Protein AF-T1AZ37-F1 (afdb_monomer)

Foldseek 3Di:
DDDDDDPDDDDDDPPPDDPLRVVVLVLCVLLVNAQEWEAECVRDIDGGPPDHRQKYKYANHPVLSVQCLLPVVPSVVVCVVVVNIDMDHDPVVVVVSNVVSCVRGVSCPDNVVVVVVVPDPPPPDPVVVVVVCVPDDPDDVVNLCVPCPDVSDPDDDDDPDPVSDDPPDD

Nearest PDB structures (foldseek):
  7qos-assembly1_A  TM=8.255E-01  e=5.953E-07  Aquifex aeolicus VF5
  7qos-assembly2_B  TM=8.456E-01  e=8.588E-06  Aquifex aeolicus VF5
  5z9o-assembly1_A  TM=8.140E-01  e=4.054E-05  Lactobacillus acidophilus NCFM
  5z9o-assembly2_B  TM=7.946E-01  e=9.667E-05  Lactobacillus acidophilus NCFM
  4nss-assembly2_B  TM=6.580E-01  e=5.781E-02  Mycolicibacterium smegmatis MC2 155

Organism: NCBI:txid410659

Mean predicted aligned error: 12.6 Å

Secondary structure (DSSP, 8-state):
------------------HHHHHHHHHHHHTT--SEEEE-TTS-EEPPTTS--SEEEEE--HHHHHHHHH-HHHHHHHHHHTTSEEEEE-HHHHHHHHHHHHHHS-TTTTHHHHHHHH-------HHHHHHHHT------HHHHHHHH-TT---S----SSGGGSPPS--

Radius of gyration: 21.99 Å; Cα contacts (8 Å, |Δi|>4): 135; chains: 1; bounding box: 64×59×52 Å

Solvent-accessible surface area (backbone atoms only — not comparable to full-atom values): 10657 Å² total; per-residue (Å²): 131,90,76,88,89,88,89,81,84,92,81,86,73,99,58,86,69,50,74,65,54,52,51,49,51,55,50,36,54,58,38,67,53,50,56,43,24,38,33,43,64,86,69,52,71,50,64,42,86,95,54,82,55,60,26,41,38,37,38,64,37,73,67,55,52,56,47,23,75,60,41,52,89,60,38,42,60,53,29,39,76,70,63,43,30,45,74,48,70,46,63,67,59,50,48,52,50,53,52,62,20,49,78,77,21,82,85,52,74,55,65,42,51,52,51,50,68,68,53,62,77,76,72,90,36,76,70,55,48,53,62,67,53,72,72,70,75,92,74,53,69,74,64,51,51,75,77,47,48,94,78,63,59,92,62,89,81,87,62,96,45,79,85,67,49,82,73,93,80,131

pLDDT: mean 75.95, std 18.69, range [30.56, 97.0]

Sequence (170 aa):
MSSSDAAQGERGADGARSFEGRLLERMLTRLGNPEVEFTLWSGERIAPAGVEPVCRVRIGSRATLLSILSDPAVRFPDAYCDGRVQIEGDLVRLLERVYLAGERAPVASSLGRLLGRLRRPHVNTLAGSRANIHHHYDISNAFYQLWLGQTMAYTCAYYPTAETLPRSGA

Structure (mmCIF, N/CA/C/O backbone):
data_AF-T1AZ37-F1
#
_entry.id   AF-T1AZ37-F1
#
loop_
_atom_site.group_PDB
_atom_site.id
_atom_site.type_symbol
_atom_site.label_atom_id
_atom_site.label_alt_id
_atom_site.label_comp_id
_atom_site.label_asym_id
_atom_site.label_entity_id
_atom_site.label_seq_id
_atom_site.pdbx_PDB_ins_code
_atom_site.Cartn_x
_atom_site.Cartn_y
_atom_site.Cartn_z
_atom_site.occupancy
_atom_site.B_iso_or_equiv
_atom_site.auth_seq_id
_atom_site.auth_comp_id
_atom_site.auth_asym_id
_atom_site.auth_atom_id
_atom_site.pdbx_PDB_model_num
ATOM 1 N N . MET A 1 1 ? -42.316 33.138 2.648 1.00 36.25 1 MET A N 1
ATOM 2 C CA . MET A 1 1 ? -43.052 31.999 3.237 1.00 36.25 1 MET A CA 1
ATOM 3 C C . MET A 1 1 ? -42.569 30.736 2.548 1.00 36.25 1 MET A C 1
ATOM 5 O O . MET A 1 1 ? -42.703 30.705 1.337 1.00 36.25 1 MET A O 1
ATOM 9 N N . SER A 1 2 ? -42.007 29.802 3.333 1.00 36.28 2 SER A N 1
ATOM 10 C CA . SER A 1 2 ? -41.738 28.365 3.068 1.00 36.28 2 SER A CA 1
ATOM 11 C C . SER A 1 2 ? -40.936 27.993 1.807 1.00 36.28 2 SER A C 1
ATOM 13 O O . SER A 1 2 ? -41.228 28.474 0.727 1.00 36.28 2 SER A O 1
ATOM 15 N N . SER A 1 3 ? -39.903 27.152 1.819 1.00 37.03 3 SER A N 1
ATOM 16 C CA . SER A 1 3 ? -39.472 26.060 2.712 1.00 37.03 3 SER A CA 1
ATOM 17 C C . SER A 1 3 ? -37.935 26.000 2.616 1.00 37.03 3 SER A C 1
ATOM 19 O O . SER A 1 3 ? -37.392 26.222 1.541 1.00 37.03 3 SER A O 1
ATOM 21 N N . SER A 1 4 ? -37.151 25.938 3.692 1.00 39.66 4 SER A N 1
ATOM 22 C CA . SER A 1 4 ? -36.921 24.785 4.575 1.00 39.66 4 SER A CA 1
ATOM 23 C C . SER A 1 4 ? -36.617 23.482 3.829 1.00 39.66 4 SER A C 1
ATOM 25 O O . SER A 1 4 ? -37.449 23.006 3.067 1.00 39.66 4 SER A O 1
ATOM 27 N N . ASP A 1 5 ? -35.482 22.892 4.216 1.00 36.72 5 ASP A N 1
ATOM 28 C CA . ASP A 1 5 ? -35.180 21.455 4.236 1.00 36.72 5 ASP A CA 1
ATOM 29 C C . ASP A 1 5 ? -34.268 20.886 3.130 1.00 36.72 5 ASP A C 1
ATOM 31 O O . ASP A 1 5 ? -34.715 20.440 2.080 1.00 36.72 5 ASP A O 1
ATOM 35 N N . ALA A 1 6 ? -32.960 20.883 3.420 1.00 34.00 6 ALA A N 1
ATOM 36 C CA . ALA A 1 6 ? -32.059 19.741 3.202 1.00 34.00 6 ALA A CA 1
ATOM 37 C C . ALA A 1 6 ? -30.712 19.995 3.912 1.00 34.00 6 ALA A C 1
ATOM 39 O O . ALA A 1 6 ? -29.643 19.989 3.309 1.00 34.00 6 ALA A O 1
ATOM 40 N N . ALA A 1 7 ? -30.769 20.261 5.219 1.00 37.72 7 ALA A N 1
ATOM 41 C CA . ALA A 1 7 ? -29.610 20.199 6.104 1.00 37.72 7 ALA A CA 1
ATOM 42 C C . ALA A 1 7 ? -29.726 18.913 6.927 1.00 37.72 7 ALA A C 1
ATOM 44 O O . ALA A 1 7 ? -30.217 18.938 8.052 1.00 37.72 7 ALA A O 1
ATOM 45 N N . GLN A 1 8 ? -29.339 17.771 6.356 1.00 34.97 8 GLN A N 1
ATOM 46 C CA . GLN A 1 8 ? -29.272 16.504 7.088 1.00 34.97 8 GLN A CA 1
ATOM 47 C C . GLN A 1 8 ? -28.069 15.702 6.595 1.00 34.97 8 GLN A C 1
ATOM 49 O O . GLN A 1 8 ? -28.046 15.255 5.453 1.00 34.97 8 GLN A O 1
ATOM 54 N N . GLY A 1 9 ? -27.066 15.532 7.462 1.00 30.56 9 GLY A N 1
ATOM 55 C CA . GLY A 1 9 ? -25.946 14.648 7.152 1.00 30.56 9 GLY A CA 1
ATOM 56 C C . GLY A 1 9 ? -24.719 14.680 8.060 1.00 30.56 9 GLY A C 1
ATOM 57 O O . GLY A 1 9 ? -23.928 13.756 7.960 1.00 30.56 9 GLY A O 1
ATOM 58 N N . GLU A 1 10 ? -24.536 15.654 8.956 1.00 33.69 10 GLU A N 1
ATOM 59 C CA . GLU A 1 10 ? -23.354 15.675 9.839 1.00 33.69 10 GLU A CA 1
ATOM 60 C C . GLU A 1 10 ? -23.744 15.508 11.310 1.00 33.69 10 GLU A C 1
ATOM 62 O O . GLU A 1 10 ? -23.762 16.440 12.111 1.00 33.69 10 GLU A O 1
ATOM 67 N N . ARG A 1 11 ? -24.090 14.272 11.680 1.00 39.88 11 ARG A N 1
ATOM 68 C CA . ARG A 1 11 ? -24.022 13.807 13.070 1.00 39.88 11 ARG A CA 1
ATOM 69 C C . ARG A 1 11 ? -23.348 12.440 13.116 1.00 39.88 11 ARG A C 1
ATOM 71 O O . ARG A 1 11 ? -23.831 11.496 12.502 1.00 39.88 11 ARG A O 1
ATOM 78 N N . GLY A 1 12 ? -22.292 12.345 13.924 1.00 31.47 12 GLY A N 1
ATOM 79 C CA . GLY A 1 12 ? -21.685 11.093 14.390 1.00 31.47 12 GLY A CA 1
ATOM 80 C C . GLY A 1 12 ? -20.180 11.036 14.101 1.00 31.47 12 GLY A C 1
ATOM 81 O O . GLY A 1 12 ? -19.787 11.094 12.947 1.00 31.47 12 GLY A O 1
ATOM 82 N N . ALA A 1 13 ? -19.273 10.898 15.065 1.00 39.94 13 ALA A N 1
ATOM 83 C CA . ALA A 1 13 ? -19.439 10.608 16.479 1.00 39.94 13 ALA A CA 1
ATOM 84 C C . ALA A 1 13 ? -18.139 10.963 17.224 1.00 39.94 13 ALA A C 1
ATOM 86 O O . ALA A 1 13 ? -17.091 10.400 16.921 1.00 39.94 13 ALA A O 1
ATOM 87 N N . ASP A 1 14 ? -18.223 11.810 18.251 1.00 43.16 14 ASP A N 1
ATOM 88 C CA . ASP A 1 14 ? -17.231 11.852 19.339 1.00 43.16 14 ASP A CA 1
ATOM 89 C C . ASP A 1 14 ? -17.557 10.733 20.351 1.00 43.16 14 ASP A C 1
ATOM 91 O O . ASP A 1 14 ? -17.788 10.937 21.541 1.00 43.16 14 ASP A O 1
ATOM 95 N N . GLY A 1 15 ? -17.730 9.521 19.816 1.00 53.81 15 GLY A N 1
ATOM 96 C CA . GLY A 1 15 ? -17.818 8.295 20.592 1.00 53.81 15 GLY A CA 1
ATOM 97 C C . GLY A 1 15 ? -16.399 7.822 20.856 1.00 53.81 15 GLY A C 1
ATOM 98 O O . GLY A 1 15 ? -15.575 7.833 19.944 1.00 53.81 15 GLY A O 1
ATOM 99 N N . ALA A 1 16 ? -16.102 7.427 22.095 1.00 70.94 16 ALA A N 1
ATOM 100 C CA . ALA A 1 16 ? -14.775 6.962 22.481 1.00 70.94 16 ALA A CA 1
ATOM 101 C C . ALA A 1 16 ? -14.215 5.976 21.440 1.00 70.94 16 ALA A C 1
ATOM 103 O O . ALA A 1 16 ? -14.761 4.887 21.252 1.00 70.94 16 ALA A O 1
ATOM 104 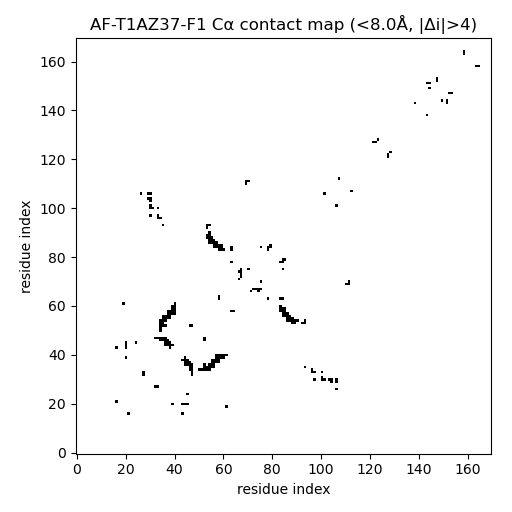N N . ARG A 1 17 ? -13.131 6.380 20.761 1.00 80.94 17 ARG A N 1
ATOM 105 C CA . ARG A 1 17 ? -12.477 5.581 19.718 1.00 80.94 17 ARG A CA 1
ATOM 106 C C . ARG A 1 17 ? -12.187 4.169 20.211 1.00 80.94 17 ARG A C 1
ATOM 108 O O . ARG A 1 17 ? -11.763 3.968 21.366 1.00 80.94 17 ARG A O 1
ATOM 115 N N . SER A 1 18 ? -12.347 3.194 19.318 1.00 89.75 18 SER A N 1
ATOM 116 C CA . SER A 1 18 ? -11.993 1.812 19.633 1.00 89.75 18 SER A CA 1
ATOM 117 C C . SER A 1 18 ? -10.508 1.717 19.999 1.00 89.75 18 SER A C 1
ATOM 119 O O . SER A 1 18 ? -9.709 2.633 19.762 1.00 89.75 18 SER A O 1
ATOM 121 N N . PHE A 1 19 ? -10.112 0.617 20.637 1.00 89.44 19 PHE A N 1
ATOM 122 C CA . PHE A 1 19 ? -8.695 0.394 20.921 1.00 89.44 19 PHE A CA 1
ATOM 123 C C . PHE A 1 19 ? -7.878 0.370 19.619 1.00 89.44 19 PHE A C 1
ATOM 125 O O . PHE A 1 19 ? -6.793 0.945 19.552 1.00 89.44 19 PHE A O 1
ATOM 132 N N . GLU A 1 20 ? -8.431 -0.241 18.571 1.00 89.88 20 GLU A N 1
ATOM 133 C CA . GLU A 1 20 ? -7.817 -0.361 17.252 1.00 89.88 20 GLU A CA 1
ATOM 134 C C . GLU A 1 20 ? -7.714 0.999 16.563 1.00 89.88 20 GLU A C 1
ATOM 136 O O . GLU A 1 20 ? -6.663 1.317 16.009 1.00 89.88 20 GLU A O 1
ATOM 141 N N . GLY A 1 21 ? -8.761 1.822 16.664 1.00 89.25 21 GLY A N 1
ATOM 142 C CA . GLY A 1 21 ? -8.774 3.185 16.143 1.00 89.25 21 GLY A CA 1
ATOM 143 C C . GLY A 1 21 ? -7.710 4.064 16.795 1.00 89.25 21 GLY A C 1
ATOM 144 O O . GLY A 1 21 ? -6.929 4.706 16.097 1.00 89.25 21 GLY A O 1
ATOM 145 N N . ARG A 1 22 ? -7.581 4.008 18.128 1.00 89.44 22 ARG A N 1
ATOM 146 C CA . ARG A 1 22 ? -6.519 4.718 18.869 1.00 89.44 22 ARG A CA 1
ATOM 147 C C . ARG A 1 22 ? -5.117 4.224 18.520 1.00 89.44 22 ARG A C 1
ATOM 149 O O . ARG A 1 22 ? -4.182 5.019 18.435 1.00 89.44 22 ARG A O 1
ATOM 156 N N . LEU A 1 23 ? -4.950 2.913 18.347 1.00 86.25 23 LEU A N 1
ATOM 157 C CA . LEU A 1 23 ? -3.671 2.322 17.953 1.00 86.25 23 LEU A CA 1
ATOM 158 C C . LEU A 1 23 ? -3.252 2.793 16.556 1.00 86.25 23 LEU A C 1
ATOM 160 O O . LEU A 1 23 ? -2.104 3.203 16.373 1.00 86.25 23 LEU A O 1
ATOM 164 N N . LEU A 1 24 ? -4.180 2.753 15.597 1.00 86.69 24 LEU A N 1
ATOM 165 C CA . LEU A 1 24 ? -3.944 3.175 14.221 1.00 86.69 24 LEU A CA 1
ATOM 166 C C . LEU A 1 24 ? -3.675 4.680 14.142 1.00 86.69 24 LEU A C 1
ATOM 168 O O . LEU A 1 24 ? -2.676 5.082 13.557 1.00 86.69 24 LEU A O 1
ATOM 172 N N . GLU A 1 25 ? -4.473 5.507 14.811 1.00 88.00 25 GLU A N 1
ATOM 173 C CA . GLU A 1 25 ? -4.233 6.949 14.896 1.00 88.00 25 GLU A CA 1
ATOM 174 C C . GLU A 1 25 ? -2.838 7.263 15.452 1.00 88.00 25 GLU A C 1
ATOM 176 O O . GLU A 1 25 ? -2.081 8.018 14.846 1.00 88.00 25 GLU A O 1
ATOM 181 N N . ARG A 1 26 ? -2.437 6.621 16.556 1.00 85.56 26 ARG A N 1
ATOM 182 C CA . ARG A 1 26 ? -1.104 6.823 17.140 1.00 85.56 26 ARG A CA 1
ATOM 183 C C . ARG A 1 26 ? 0.018 6.418 16.183 1.00 85.56 26 ARG A C 1
ATOM 185 O O . ARG A 1 26 ? 1.087 7.031 16.196 1.00 85.56 26 ARG A O 1
ATOM 192 N N . MET A 1 27 ? -0.192 5.375 15.380 1.00 81.44 27 MET A N 1
ATOM 193 C CA . MET A 1 27 ? 0.747 4.982 14.331 1.00 81.44 27 MET A CA 1
ATOM 194 C C . MET A 1 27 ? 0.818 6.042 13.226 1.00 81.44 27 MET A C 1
ATOM 196 O O . MET A 1 27 ? 1.921 6.417 12.835 1.00 81.44 27 MET A O 1
ATOM 200 N N . LEU A 1 28 ? -0.321 6.565 12.770 1.00 81.75 28 LEU A N 1
ATOM 201 C CA . LEU A 1 28 ? -0.377 7.617 11.752 1.00 81.75 28 LEU A CA 1
ATOM 202 C C . LEU A 1 28 ? 0.286 8.908 12.233 1.00 81.75 28 LEU A C 1
ATOM 204 O O . LEU A 1 28 ? 1.075 9.493 11.496 1.00 81.75 28 LEU A O 1
ATOM 208 N N . THR A 1 29 ? 0.096 9.285 13.499 1.00 83.38 29 THR A N 1
ATOM 209 C CA . THR A 1 29 ? 0.811 10.416 14.110 1.00 83.38 29 THR A CA 1
ATOM 210 C C . THR A 1 29 ? 2.320 10.208 14.110 1.00 83.38 29 THR A C 1
ATOM 212 O O . THR A 1 29 ? 3.068 11.133 13.806 1.00 83.38 29 THR A O 1
ATOM 215 N N . ARG A 1 30 ? 2.798 8.987 14.382 1.00 79.00 30 ARG A N 1
ATOM 216 C CA . ARG A 1 30 ? 4.233 8.670 14.283 1.00 79.00 30 ARG A CA 1
ATOM 217 C C . ARG A 1 30 ? 4.753 8.730 12.851 1.00 79.00 30 ARG A C 1
ATOM 219 O O . ARG A 1 30 ? 5.903 9.097 12.667 1.00 79.00 30 ARG A O 1
ATOM 226 N N . LEU A 1 31 ? 3.918 8.401 11.870 1.00 74.94 31 LEU A N 1
ATOM 227 C CA . LEU A 1 31 ? 4.206 8.533 10.440 1.00 74.94 31 LEU A CA 1
ATOM 228 C C . LEU A 1 31 ? 4.060 9.982 9.930 1.00 74.94 31 LEU A C 1
ATOM 230 O O . LEU A 1 31 ? 4.131 10.221 8.730 1.00 74.94 31 LEU A O 1
ATOM 234 N N . GLY A 1 32 ? 3.868 10.964 10.815 1.00 76.69 32 GLY A N 1
ATOM 235 C CA . GLY A 1 32 ? 3.759 12.370 10.427 1.00 76.69 32 GLY A CA 1
ATOM 236 C C . GLY A 1 32 ? 2.400 12.752 9.841 1.00 76.69 32 GLY A C 1
ATOM 237 O O . GLY A 1 32 ? 2.336 13.719 9.092 1.00 76.69 32 GLY A O 1
ATOM 238 N N . ASN A 1 33 ? 1.336 12.016 10.187 1.00 79.81 33 ASN A N 1
ATOM 239 C CA . ASN A 1 33 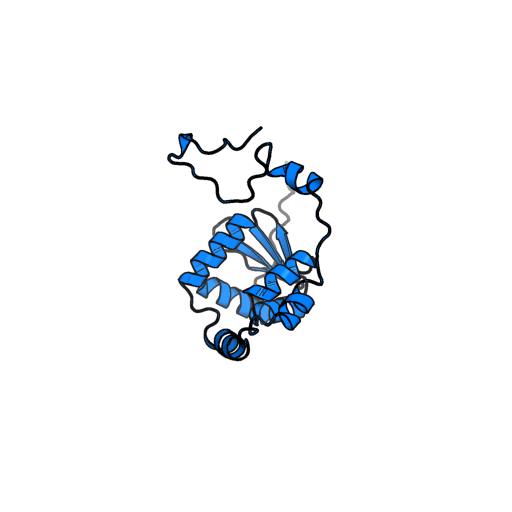? -0.044 12.238 9.742 1.00 79.81 33 ASN A CA 1
ATOM 240 C C . ASN A 1 33 ? -0.156 12.347 8.213 1.00 79.81 33 ASN A C 1
ATOM 242 O O . ASN A 1 33 ? -0.425 13.430 7.690 1.00 79.81 33 ASN A O 1
ATOM 246 N N . PRO A 1 34 ? 0.061 11.239 7.480 1.00 81.31 34 PRO A N 1
ATOM 247 C CA . PRO A 1 34 ? -0.109 11.254 6.035 1.00 81.31 34 PRO A CA 1
ATOM 248 C C . PRO A 1 34 ? -1.553 11.639 5.675 1.00 81.31 34 PRO A C 1
ATOM 250 O O . PRO A 1 34 ? -2.485 11.343 6.421 1.00 81.31 34 PRO A O 1
ATOM 253 N N . GLU A 1 35 ? -1.735 12.277 4.518 1.00 86.81 35 GLU A N 1
ATOM 254 C CA . GLU A 1 35 ? -3.035 12.705 3.969 1.00 86.81 35 GLU A CA 1
ATOM 255 C C . GLU A 1 35 ? -3.849 11.500 3.462 1.00 86.81 35 GLU A C 1
ATOM 257 O O . GLU A 1 35 ? -4.188 11.390 2.285 1.00 86.81 35 GLU A O 1
ATOM 262 N N . VAL A 1 36 ? -4.090 10.537 4.346 1.00 88.06 36 VAL A N 1
ATOM 263 C CA . VAL A 1 36 ? -4.697 9.242 4.056 1.00 88.06 36 VAL A CA 1
ATOM 264 C C . VAL A 1 36 ? -5.782 8.997 5.084 1.00 88.06 36 VAL A C 1
ATOM 266 O O . VAL A 1 36 ? -5.530 9.057 6.287 1.00 88.06 36 VAL A O 1
ATOM 269 N N . GLU A 1 37 ? -6.982 8.688 4.611 1.00 92.00 37 GLU A N 1
ATOM 270 C CA . GLU A 1 37 ? -8.075 8.275 5.480 1.00 92.00 37 GLU A CA 1
ATOM 271 C C . GLU A 1 37 ? -8.084 6.754 5.632 1.00 92.00 37 GLU A C 1
ATOM 273 O O . GLU A 1 37 ? -7.950 6.025 4.652 1.00 92.00 37 GLU A O 1
ATOM 278 N N . PHE A 1 38 ? -8.304 6.267 6.851 1.00 93.00 38 PHE A N 1
ATOM 279 C CA . PHE A 1 38 ? -8.518 4.850 7.123 1.00 93.00 38 PHE A CA 1
ATOM 280 C C . PHE A 1 38 ? -9.940 4.596 7.606 1.00 93.00 38 PHE A C 1
ATOM 282 O O . PHE A 1 38 ? -10.412 5.258 8.526 1.00 93.00 38 PHE A O 1
ATOM 289 N N . THR A 1 39 ? -10.594 3.585 7.041 1.00 95.06 39 THR A N 1
ATOM 290 C CA . THR A 1 39 ? -11.885 3.078 7.519 1.00 95.06 39 THR A CA 1
ATOM 291 C C . THR A 1 39 ? -11.715 1.656 8.037 1.00 95.06 39 THR A C 1
ATOM 293 O O . THR A 1 39 ? -11.287 0.759 7.305 1.00 95.06 39 THR A O 1
ATOM 296 N N . LEU A 1 40 ? -12.053 1.432 9.305 1.00 95.19 40 LEU A N 1
ATOM 297 C CA . LEU A 1 40 ? -12.052 0.108 9.920 1.00 95.19 40 LEU A CA 1
ATOM 298 C C . LEU A 1 40 ? -13.345 -0.651 9.593 1.00 95.19 40 LEU A C 1
ATOM 300 O O . LEU A 1 40 ? -14.368 -0.070 9.240 1.00 95.19 40 LEU A O 1
ATOM 304 N N . TRP A 1 41 ? -13.325 -1.969 9.778 1.00 94.06 41 TRP A N 1
ATOM 305 C CA . TRP A 1 41 ? -14.490 -2.849 9.605 1.00 94.06 41 TRP A CA 1
ATOM 306 C C . TRP A 1 41 ? -15.675 -2.487 10.514 1.00 94.06 41 TRP A C 1
ATOM 308 O O . TRP A 1 41 ? -16.801 -2.872 10.225 1.00 94.06 41 TRP A O 1
ATOM 318 N N . SER A 1 42 ? -15.430 -1.760 11.609 1.00 92.00 42 SER A N 1
ATOM 319 C CA . SER A 1 42 ? -16.461 -1.214 12.499 1.00 92.00 42 SER A CA 1
ATOM 320 C C . SER A 1 42 ? -17.208 -0.013 11.905 1.00 92.00 42 SER A C 1
ATOM 322 O O . SER A 1 42 ? -18.173 0.448 12.506 1.00 92.00 42 SER A O 1
ATOM 324 N N . GLY A 1 43 ? -16.752 0.523 10.769 1.00 90.25 43 GLY A N 1
ATOM 325 C CA . GLY A 1 43 ? -17.202 1.802 10.218 1.00 90.25 43 GLY A CA 1
ATOM 326 C C . GLY A 1 43 ? -16.500 3.017 10.833 1.00 90.25 43 GLY A C 1
ATOM 327 O O . GLY A 1 43 ? -16.747 4.141 10.402 1.00 90.25 43 GLY A O 1
ATOM 328 N N . GLU A 1 44 ? -15.610 2.815 11.813 1.00 92.88 44 GLU A N 1
ATOM 329 C CA . GLU A 1 44 ? -14.802 3.889 12.395 1.00 92.88 44 GLU A CA 1
ATOM 330 C C . GLU A 1 44 ? -13.836 4.453 11.348 1.00 92.88 44 GLU A C 1
ATOM 332 O O . GLU A 1 44 ? -13.089 3.703 10.712 1.00 92.88 44 GLU A O 1
ATOM 337 N N . ARG A 1 45 ? -13.855 5.780 11.185 1.00 91.88 45 ARG A N 1
ATOM 338 C CA . ARG A 1 45 ? -13.014 6.510 10.235 1.00 91.88 45 ARG A CA 1
ATOM 339 C C . ARG A 1 45 ? -11.956 7.326 10.961 1.00 91.88 45 ARG A C 1
ATOM 341 O O . ARG A 1 45 ? -12.251 8.012 11.938 1.00 91.88 45 ARG A O 1
ATOM 348 N N . ILE A 1 46 ? -10.733 7.270 10.453 1.00 91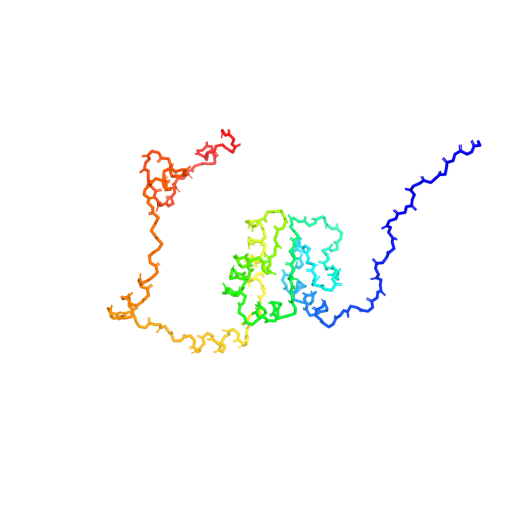.00 46 ILE A N 1
ATOM 349 C CA . ILE A 1 46 ? -9.580 8.027 10.936 1.00 91.00 46 ILE A CA 1
ATOM 350 C C . ILE A 1 46 ? -9.072 8.839 9.751 1.00 91.00 46 ILE A C 1
ATOM 352 O O . ILE A 1 46 ? -8.397 8.308 8.871 1.00 91.00 46 ILE A O 1
ATOM 356 N N . ALA A 1 47 ? -9.462 10.109 9.716 1.00 87.25 47 ALA A N 1
ATOM 357 C CA . ALA A 1 47 ? -9.109 11.046 8.659 1.00 87.25 47 ALA A CA 1
ATOM 358 C C . ALA A 1 47 ? -7.999 12.007 9.126 1.00 87.25 47 ALA A C 1
ATOM 360 O O . ALA A 1 47 ? -7.911 12.302 10.325 1.00 87.25 47 ALA A O 1
ATOM 361 N N . PRO A 1 48 ? -7.160 12.515 8.206 1.00 82.62 48 PRO A N 1
ATOM 362 C CA . PRO A 1 48 ? -6.226 13.591 8.511 1.00 82.62 48 PRO A CA 1
ATOM 363 C C . PRO A 1 48 ? -6.991 14.867 8.901 1.00 82.62 48 PRO A C 1
ATOM 365 O O . PRO A 1 48 ? -8.053 15.169 8.359 1.00 82.62 48 PRO A O 1
ATOM 368 N N . ALA A 1 49 ? -6.464 15.632 9.858 1.00 79.50 49 ALA A N 1
ATOM 369 C CA . ALA A 1 49 ? -7.121 16.851 10.318 1.00 79.50 49 ALA A CA 1
ATOM 370 C C . ALA A 1 49 ? -6.945 17.994 9.304 1.00 79.50 49 ALA A C 1
ATOM 372 O O . ALA A 1 49 ? -5.822 18.412 9.032 1.00 79.50 49 ALA A O 1
ATOM 373 N N . GLY A 1 50 ? -8.058 18.531 8.793 1.00 78.12 50 GLY A N 1
ATOM 374 C CA . GLY A 1 50 ? -8.080 19.775 8.013 1.00 78.12 50 GLY A CA 1
ATOM 375 C C . GLY A 1 50 ? -7.552 19.681 6.578 1.00 78.12 50 GLY A C 1
ATOM 376 O O . GLY A 1 50 ? -7.306 20.720 5.972 1.00 78.12 50 GLY A O 1
ATOM 377 N N . VAL A 1 51 ? -7.373 18.472 6.033 1.00 83.12 51 VAL A N 1
ATOM 378 C CA . VAL A 1 51 ? -6.906 18.246 4.655 1.00 83.12 51 VAL A CA 1
ATOM 379 C C . VAL A 1 51 ? -7.742 17.145 4.003 1.00 83.12 51 VAL A C 1
ATOM 381 O O . VAL A 1 51 ? -8.060 16.152 4.656 1.00 83.12 51 VAL A O 1
ATOM 384 N N . GLU A 1 52 ? -8.086 17.307 2.723 1.00 84.38 52 GLU A N 1
ATOM 385 C CA . GLU A 1 52 ? -8.762 16.254 1.954 1.00 84.38 52 GLU A CA 1
ATOM 386 C C . GLU A 1 52 ? -7.808 15.062 1.755 1.00 84.38 52 GLU A C 1
ATOM 388 O O . GLU A 1 52 ? -6.663 15.259 1.327 1.00 84.38 52 GLU A O 1
ATOM 393 N N . PRO A 1 53 ? -8.230 13.823 2.060 1.00 87.31 53 PRO A N 1
ATOM 394 C CA . PRO A 1 53 ? -7.386 12.656 1.868 1.00 87.31 53 PRO A CA 1
ATOM 395 C C . PRO A 1 53 ? -7.093 12.414 0.385 1.00 87.31 53 PRO A C 1
ATOM 397 O O . PRO A 1 53 ? -7.982 12.396 -0.462 1.00 87.31 53 PRO A O 1
ATOM 400 N N . VAL A 1 54 ? -5.829 12.129 0.083 1.00 86.62 54 VAL A N 1
ATOM 401 C CA . VAL A 1 54 ? -5.372 11.725 -1.254 1.00 86.62 54 VAL A CA 1
ATOM 402 C C . VAL A 1 54 ? -5.874 10.323 -1.612 1.00 86.62 54 VAL A C 1
ATOM 404 O O . VAL A 1 54 ? -6.063 9.990 -2.782 1.00 86.62 54 VAL A O 1
ATOM 407 N N . CYS A 1 55 ? -6.070 9.485 -0.596 1.00 90.31 55 CYS A N 1
ATOM 408 C CA . CYS A 1 55 ? -6.613 8.146 -0.749 1.00 90.31 55 CYS A CA 1
ATOM 409 C C . CYS A 1 55 ? -7.342 7.700 0.521 1.00 90.31 55 CYS A C 1
ATOM 411 O O . CYS A 1 55 ? -7.058 8.164 1.633 1.00 90.31 55 CYS A O 1
ATOM 413 N N . ARG A 1 56 ? -8.280 6.772 0.337 1.00 93.31 56 ARG A N 1
ATOM 414 C CA . ARG A 1 56 ? -9.068 6.156 1.405 1.00 93.31 56 ARG A CA 1
ATOM 415 C C . ARG A 1 56 ? -8.744 4.669 1.452 1.00 93.31 56 ARG A C 1
ATOM 417 O O . ARG A 1 56 ? -8.861 3.970 0.450 1.00 93.31 56 ARG A O 1
ATOM 424 N N . VAL A 1 57 ? -8.316 4.187 2.613 1.00 95.00 57 VAL A N 1
ATOM 425 C CA . VAL A 1 57 ? -7.899 2.802 2.844 1.00 95.00 57 VAL A CA 1
ATOM 426 C C . VAL A 1 57 ? -8.916 2.115 3.743 1.00 95.00 57 VAL A C 1
ATOM 428 O O . VAL A 1 57 ? -9.065 2.450 4.919 1.00 95.00 57 VAL A O 1
ATOM 431 N N . ARG A 1 58 ? -9.610 1.109 3.217 1.00 96.56 58 ARG A N 1
ATOM 432 C CA . ARG A 1 58 ? -10.582 0.316 3.972 1.00 96.56 58 ARG A CA 1
ATOM 433 C C . ARG A 1 58 ? -9.957 -0.990 4.440 1.00 96.56 58 ARG A C 1
ATOM 435 O O . ARG A 1 58 ? -9.471 -1.776 3.629 1.00 96.56 58 ARG A O 1
ATOM 442 N N . ILE A 1 59 ? -10.017 -1.253 5.743 1.00 96.44 59 ILE A N 1
ATOM 443 C CA . ILE A 1 59 ? -9.514 -2.485 6.357 1.00 96.44 59 ILE A CA 1
ATOM 444 C C . ILE A 1 59 ? -10.691 -3.397 6.695 1.00 96.44 59 ILE A C 1
ATOM 446 O O . ILE A 1 59 ? -11.511 -3.086 7.556 1.00 96.44 59 ILE A O 1
ATOM 450 N N . GLY A 1 60 ? -10.755 -4.557 6.043 1.00 93.94 60 GLY A N 1
ATOM 451 C CA . GLY A 1 60 ? -11.909 -5.452 6.115 1.00 93.94 60 GLY A CA 1
ATOM 452 C C . GLY A 1 60 ? -12.089 -6.216 7.430 1.00 93.94 60 GLY A C 1
ATOM 453 O O . GLY A 1 60 ? -13.173 -6.742 7.659 1.00 93.94 60 GLY A O 1
ATOM 454 N N . SER A 1 61 ? -11.074 -6.310 8.301 1.00 95.69 61 SER A N 1
ATOM 455 C CA . SER A 1 61 ? -11.213 -7.009 9.590 1.00 95.69 61 SER A CA 1
ATOM 456 C C . SER A 1 61 ? -10.118 -6.679 10.609 1.00 95.69 61 SER A C 1
ATOM 458 O O . SER A 1 61 ? -9.018 -6.242 10.255 1.00 95.69 61 SER A O 1
ATOM 460 N N . ARG A 1 62 ? -10.391 -6.996 11.884 1.00 94.44 62 ARG A N 1
ATOM 461 C CA . ARG A 1 62 ? -9.414 -6.924 12.984 1.00 94.44 62 ARG A CA 1
ATOM 462 C C . ARG A 1 62 ? -8.184 -7.779 12.722 1.00 94.44 62 ARG A C 1
ATOM 464 O O . ARG A 1 62 ? -7.065 -7.336 12.966 1.00 94.44 62 ARG A O 1
ATOM 471 N N . ALA A 1 63 ? -8.392 -8.990 12.210 1.00 93.69 63 ALA A N 1
ATOM 472 C CA . ALA A 1 63 ? -7.307 -9.901 11.870 1.00 93.69 63 ALA A CA 1
ATOM 473 C C . ALA A 1 63 ? -6.400 -9.300 10.786 1.00 93.69 63 ALA A C 1
ATOM 475 O O . ALA A 1 63 ? -5.179 -9.355 10.913 1.00 93.69 63 ALA A O 1
ATOM 476 N N . THR A 1 64 ? -6.987 -8.647 9.775 1.00 94.19 64 THR A N 1
ATOM 477 C CA . THR A 1 64 ? -6.238 -7.939 8.729 1.00 94.19 64 THR A CA 1
ATOM 478 C C . THR A 1 64 ? -5.372 -6.831 9.329 1.00 94.19 64 THR A C 1
ATOM 480 O O . THR A 1 64 ? -4.166 -6.833 9.091 1.00 94.19 64 THR A O 1
ATOM 483 N N . LEU A 1 65 ? -5.934 -5.950 10.166 1.00 91.88 65 LEU A N 1
ATOM 484 C CA . LEU A 1 65 ? -5.170 -4.876 10.817 1.00 91.88 65 LEU A CA 1
ATOM 485 C C . LEU A 1 65 ? -3.995 -5.423 11.636 1.00 91.88 65 LEU A C 1
ATOM 487 O O . LEU A 1 65 ? -2.863 -4.985 11.455 1.00 91.88 65 LEU A O 1
ATOM 491 N N . LEU A 1 66 ? -4.246 -6.401 12.511 1.00 89.62 66 LEU A N 1
ATOM 492 C CA . LEU A 1 66 ? -3.201 -6.979 13.361 1.00 89.62 66 LEU A CA 1
ATOM 493 C C . LEU A 1 66 ? -2.112 -7.678 12.539 1.00 89.62 66 LEU A C 1
ATOM 495 O O . LEU A 1 66 ? -0.931 -7.558 12.863 1.00 89.62 66 LEU A O 1
ATOM 499 N N . SER A 1 67 ? -2.492 -8.362 11.454 1.00 86.81 67 SER A N 1
ATOM 500 C CA . SER A 1 67 ? -1.525 -8.977 10.543 1.00 86.81 67 SER A CA 1
ATOM 501 C C . SER A 1 67 ? -0.626 -7.922 9.892 1.00 86.81 67 SER A C 1
ATOM 503 O O . SER A 1 67 ? 0.594 -8.070 9.921 1.00 86.81 67 SER A O 1
ATOM 505 N N . ILE A 1 68 ? -1.199 -6.812 9.412 1.00 87.88 68 ILE A N 1
ATOM 506 C CA . ILE A 1 68 ? -0.450 -5.712 8.795 1.00 87.88 68 ILE A CA 1
ATOM 507 C C . ILE A 1 68 ? 0.499 -5.076 9.806 1.00 87.88 68 ILE A C 1
ATOM 509 O O . ILE A 1 68 ? 1.665 -4.893 9.496 1.00 87.88 68 ILE A O 1
ATOM 513 N N . LEU A 1 69 ? 0.052 -4.812 11.035 1.00 84.38 69 LE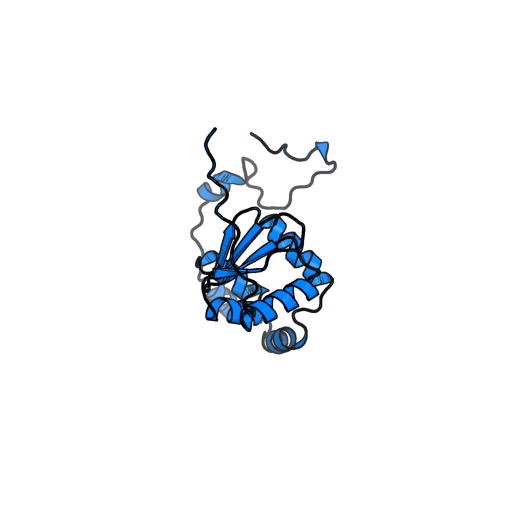U A N 1
ATOM 514 C CA . LEU A 1 69 ? 0.909 -4.231 12.075 1.00 84.38 69 LEU A CA 1
ATOM 515 C C . LEU A 1 69 ? 2.102 -5.127 12.458 1.00 84.38 69 LEU A C 1
ATOM 517 O O . LEU A 1 69 ? 3.111 -4.616 12.943 1.00 84.38 69 LEU A O 1
ATOM 521 N N . SER A 1 70 ? 2.006 -6.446 12.253 1.00 80.81 70 SER A N 1
ATOM 522 C CA . SER A 1 70 ? 3.088 -7.389 12.571 1.00 80.81 70 SER A CA 1
ATOM 523 C C . SER A 1 70 ? 4.213 -7.421 11.526 1.00 80.81 70 SER A C 1
ATOM 525 O O . SER A 1 70 ? 5.383 -7.493 11.901 1.00 80.81 70 SER A O 1
ATOM 527 N N . ASP A 1 71 ? 3.871 -7.335 10.237 1.00 78.19 71 ASP A N 1
ATOM 528 C CA . ASP A 1 71 ? 4.817 -7.265 9.116 1.00 78.19 71 ASP A CA 1
ATOM 529 C C . ASP A 1 71 ? 4.184 -6.474 7.955 1.00 78.19 71 ASP A C 1
ATOM 531 O O . ASP A 1 71 ? 3.625 -7.069 7.026 1.00 78.19 71 ASP A O 1
ATOM 535 N N . PRO A 1 72 ? 4.231 -5.129 8.006 1.00 82.69 72 PRO A N 1
ATOM 536 C CA . PRO A 1 72 ? 3.549 -4.290 7.025 1.00 82.69 72 PRO A CA 1
ATOM 537 C C . PRO A 1 72 ? 4.040 -4.524 5.596 1.00 82.69 72 PRO A C 1
ATOM 539 O O . PRO A 1 72 ? 3.241 -4.489 4.666 1.00 82.69 72 PRO A O 1
ATOM 542 N N . ALA A 1 73 ? 5.335 -4.804 5.419 1.00 80.38 73 ALA A N 1
ATOM 543 C CA . ALA A 1 73 ? 5.960 -4.936 4.105 1.00 80.38 73 ALA A CA 1
ATOM 544 C C . ALA A 1 73 ? 5.466 -6.164 3.325 1.00 80.38 73 ALA A C 1
ATOM 546 O O . ALA A 1 73 ? 5.472 -6.149 2.099 1.00 80.38 73 ALA A O 1
ATOM 547 N N . VAL A 1 74 ? 5.045 -7.219 4.028 1.00 80.81 74 VAL A N 1
ATOM 548 C CA . VAL A 1 74 ? 4.537 -8.455 3.414 1.00 80.81 74 VAL A CA 1
ATOM 549 C C . VAL A 1 74 ? 3.014 -8.512 3.474 1.00 80.81 74 VAL A C 1
ATOM 551 O O . VAL A 1 74 ? 2.351 -8.806 2.486 1.00 80.81 74 VAL A O 1
ATOM 554 N N . ARG A 1 75 ? 2.430 -8.201 4.635 1.00 86.06 75 ARG A N 1
ATOM 555 C CA . ARG A 1 75 ? 1.005 -8.445 4.891 1.00 86.06 75 ARG A CA 1
ATOM 556 C C . ARG A 1 75 ? 0.084 -7.426 4.238 1.00 86.06 75 ARG A C 1
ATOM 558 O O . ARG A 1 75 ? -1.072 -7.758 3.993 1.00 86.06 75 ARG A O 1
ATOM 565 N N . PHE A 1 76 ? 0.559 -6.207 3.983 1.00 91.19 76 PHE A N 1
ATOM 566 C CA . PHE A 1 76 ? -0.245 -5.200 3.296 1.00 91.19 76 PHE A CA 1
ATOM 567 C C . PHE A 1 76 ? -0.454 -5.541 1.811 1.00 91.19 76 PHE A C 1
ATOM 569 O O . PHE A 1 76 ? -1.620 -5.605 1.421 1.00 91.19 76 PHE A O 1
ATOM 576 N N . PRO A 1 77 ? 0.593 -5.839 1.006 1.00 90.19 77 PRO A N 1
ATOM 577 C CA . PRO A 1 77 ? 0.404 -6.291 -0.374 1.00 90.19 77 PRO A CA 1
ATOM 578 C C . PRO A 1 77 ? -0.499 -7.523 -0.482 1.00 90.19 77 PRO A C 1
ATOM 580 O O . PRO A 1 77 ? -1.450 -7.499 -1.257 1.00 90.19 77 PRO A O 1
ATOM 583 N N . ASP A 1 78 ? -0.277 -8.548 0.352 1.00 91.12 78 ASP A N 1
ATOM 584 C CA . ASP A 1 78 ? -1.123 -9.751 0.377 1.00 91.12 78 ASP A CA 1
ATOM 585 C C . ASP A 1 78 ? -2.593 -9.394 0.645 1.00 91.12 78 ASP A C 1
ATOM 587 O O . ASP A 1 78 ? -3.501 -9.832 -0.056 1.00 91.12 78 ASP A O 1
ATOM 591 N N . ALA A 1 79 ? -2.847 -8.564 1.662 1.00 93.25 79 ALA A N 1
ATOM 592 C CA . ALA A 1 79 ? -4.204 -8.172 2.018 1.00 93.25 79 ALA A CA 1
ATOM 593 C C . ALA A 1 79 ? -4.877 -7.311 0.941 1.00 93.25 79 ALA A C 1
ATOM 595 O O . ALA A 1 79 ? -6.098 -7.387 0.805 1.00 93.25 79 ALA A O 1
ATOM 596 N N . TYR A 1 80 ? -4.113 -6.508 0.200 1.00 94.75 80 TYR A N 1
ATOM 597 C CA . TYR A 1 80 ? -4.615 -5.751 -0.944 1.00 94.75 80 TYR A CA 1
ATOM 598 C C . TYR A 1 80 ? -5.002 -6.680 -2.101 1.00 94.75 80 TYR A C 1
ATOM 600 O O . TYR A 1 80 ? -6.132 -6.608 -2.579 1.00 94.75 80 TYR A O 1
ATOM 608 N N . CYS A 1 81 ? -4.120 -7.609 -2.483 1.00 93.12 81 CYS A N 1
ATOM 609 C CA . CYS A 1 81 ? -4.393 -8.604 -3.526 1.00 93.12 81 CYS A CA 1
ATOM 610 C C . CYS A 1 81 ? -5.605 -9.490 -3.189 1.00 93.12 81 CYS A C 1
ATOM 612 O O . CYS A 1 81 ? -6.417 -9.778 -4.065 1.00 93.12 81 CYS A O 1
ATOM 614 N N . ASP A 1 82 ? -5.776 -9.857 -1.915 1.00 95.06 82 ASP A N 1
ATOM 615 C CA . ASP A 1 82 ? -6.924 -10.636 -1.428 1.00 95.06 82 ASP A CA 1
ATOM 616 C C . ASP A 1 82 ? -8.225 -9.811 -1.304 1.00 95.06 82 ASP A C 1
ATOM 618 O O . ASP A 1 82 ? -9.257 -10.331 -0.874 1.00 95.06 82 ASP A O 1
ATOM 622 N N . GLY A 1 83 ? -8.189 -8.498 -1.561 1.00 95.38 83 GLY A N 1
ATOM 623 C CA . GLY A 1 83 ? -9.329 -7.591 -1.377 1.00 95.38 83 GLY A CA 1
ATOM 624 C C . GLY A 1 83 ? -9.727 -7.343 0.087 1.00 95.38 83 GLY A C 1
ATOM 625 O O . GLY A 1 83 ? -10.760 -6.723 0.359 1.00 95.38 83 GLY A O 1
ATOM 626 N N . ARG A 1 84 ? -8.914 -7.806 1.048 1.00 96.44 84 ARG A N 1
ATOM 627 C CA . ARG A 1 84 ? -9.080 -7.569 2.496 1.00 96.44 84 ARG A CA 1
ATOM 628 C C . ARG A 1 84 ? -8.699 -6.142 2.892 1.00 96.44 84 ARG A C 1
ATOM 630 O O . ARG A 1 84 ? -9.181 -5.649 3.915 1.00 96.44 84 ARG A O 1
ATOM 63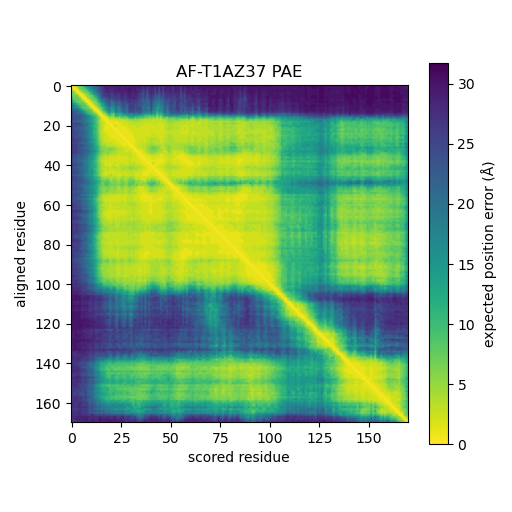7 N N . VAL A 1 85 ? -7.832 -5.510 2.108 1.00 97.00 85 VAL A N 1
ATOM 638 C CA . VAL A 1 85 ? -7.570 -4.071 2.100 1.00 97.00 85 VAL A CA 1
ATOM 639 C C . VAL A 1 85 ? -8.032 -3.528 0.761 1.00 97.00 85 VAL A C 1
ATOM 641 O O . VAL A 1 85 ? -7.708 -4.085 -0.282 1.00 97.00 85 VAL A O 1
ATOM 644 N N . GLN A 1 86 ? -8.785 -2.438 0.792 1.00 96.31 86 GLN A N 1
ATOM 645 C CA . GLN A 1 86 ? -9.229 -1.747 -0.413 1.00 96.31 86 GLN A CA 1
ATOM 646 C C . GLN A 1 86 ? -8.737 -0.314 -0.374 1.00 96.31 86 GLN A C 1
ATOM 648 O O . GLN A 1 86 ? -8.669 0.287 0.699 1.00 96.31 86 GLN A O 1
ATOM 653 N N . ILE A 1 87 ? -8.373 0.204 -1.540 1.00 95.38 87 ILE A N 1
ATOM 654 C CA . ILE A 1 87 ? -7.845 1.552 -1.688 1.00 95.38 87 ILE A CA 1
ATOM 655 C C . ILE A 1 87 ? -8.679 2.254 -2.744 1.00 95.38 87 ILE A C 1
ATOM 657 O O . ILE A 1 87 ? -8.812 1.759 -3.861 1.00 95.38 87 ILE A O 1
ATOM 661 N N . GLU A 1 88 ? -9.211 3.407 -2.373 1.00 93.38 88 GLU A N 1
ATOM 662 C CA . GLU A 1 88 ? -9.865 4.341 -3.277 1.00 93.38 88 GLU A CA 1
ATOM 663 C C . GLU A 1 88 ? -8.956 5.562 -3.445 1.00 93.38 88 GLU A C 1
ATOM 665 O O . GLU A 1 88 ? -8.493 6.139 -2.456 1.00 93.38 88 GLU A O 1
ATOM 670 N N . GLY A 1 89 ? -8.682 5.944 -4.693 1.00 90.12 89 GLY A N 1
ATOM 671 C CA . GLY A 1 89 ? -7.757 7.026 -5.036 1.00 90.12 89 GLY A CA 1
ATOM 672 C C . GLY A 1 89 ? -6.399 6.524 -5.532 1.00 90.12 89 GLY A C 1
ATOM 673 O O . GLY A 1 89 ? -6.295 5.453 -6.130 1.00 90.12 89 GLY A O 1
ATOM 674 N N . ASP A 1 90 ? -5.358 7.324 -5.313 1.00 89.50 90 ASP A N 1
ATOM 675 C CA . ASP A 1 90 ? -4.024 7.085 -5.872 1.00 89.50 90 ASP A CA 1
ATOM 676 C C . ASP A 1 90 ? -3.177 6.163 -4.972 1.00 89.50 90 ASP A C 1
ATOM 678 O O . ASP A 1 90 ? -2.620 6.584 -3.952 1.00 89.50 90 ASP A O 1
ATOM 682 N N . LEU A 1 91 ? -3.070 4.888 -5.367 1.00 89.00 91 LEU A N 1
ATOM 683 C CA . LEU A 1 91 ? -2.225 3.890 -4.702 1.00 89.00 91 LEU A CA 1
ATOM 684 C C . LEU A 1 91 ? -0.738 4.271 -4.731 1.00 89.00 91 LEU A C 1
ATOM 686 O O . LEU A 1 91 ? -0.035 4.031 -3.750 1.00 89.00 91 LEU A O 1
ATOM 690 N N . VAL A 1 92 ? -0.238 4.838 -5.831 1.00 89.62 92 VAL A N 1
ATOM 691 C CA . VAL A 1 92 ? 1.187 5.180 -5.948 1.00 89.62 92 VAL A CA 1
ATOM 692 C C . VAL A 1 92 ? 1.517 6.265 -4.935 1.00 89.62 92 VAL A C 1
ATOM 694 O O . VAL A 1 92 ? 2.440 6.108 -4.136 1.00 89.62 92 VAL A O 1
ATOM 697 N N . ARG A 1 93 ? 0.683 7.302 -4.870 1.00 88.06 93 ARG A N 1
ATOM 698 C CA . ARG A 1 93 ? 0.850 8.391 -3.910 1.00 88.06 93 ARG A CA 1
ATOM 699 C C . ARG A 1 93 ? 0.665 7.930 -2.463 1.00 88.06 93 ARG A C 1
ATOM 701 O O . ARG A 1 93 ? 1.386 8.405 -1.587 1.00 88.06 93 ARG A O 1
ATOM 708 N N . LEU A 1 94 ? -0.227 6.971 -2.189 1.00 87.94 94 LEU A N 1
ATOM 709 C CA . LEU A 1 94 ? -0.304 6.308 -0.877 1.00 87.94 94 LEU A CA 1
ATOM 710 C C . LEU A 1 94 ? 1.042 5.682 -0.494 1.00 87.94 94 LEU A C 1
ATOM 712 O O . LEU A 1 94 ? 1.551 5.937 0.599 1.00 87.94 94 LEU A O 1
ATOM 716 N N . LEU A 1 95 ? 1.612 4.866 -1.385 1.00 86.94 95 LEU A N 1
ATOM 717 C CA . LEU A 1 95 ? 2.879 4.186 -1.135 1.00 86.94 95 LEU A CA 1
ATOM 718 C C . LEU A 1 95 ? 4.003 5.203 -0.924 1.00 86.94 95 LEU A C 1
ATOM 720 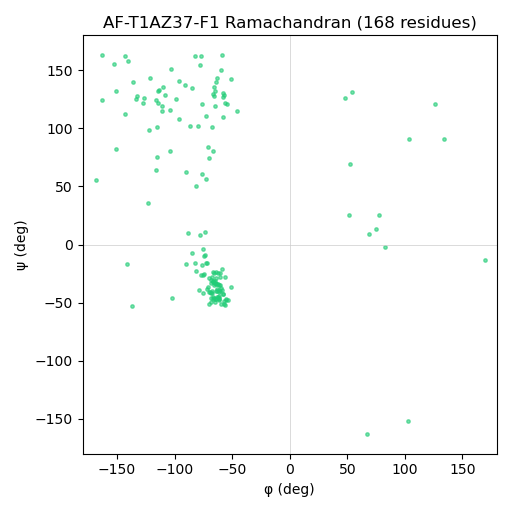O O . LEU A 1 95 ? 4.696 5.118 0.085 1.00 86.94 95 LEU A O 1
ATOM 724 N N . GLU A 1 96 ? 4.134 6.211 -1.787 1.00 86.62 96 GLU A N 1
ATOM 725 C CA . GLU A 1 96 ? 5.117 7.292 -1.632 1.00 86.62 96 GLU A CA 1
ATOM 726 C C . GLU A 1 96 ? 5.022 7.967 -0.258 1.00 86.62 96 GLU A C 1
ATOM 728 O O . GLU A 1 96 ? 6.029 8.120 0.438 1.00 86.62 96 GLU A O 1
ATOM 733 N N . ARG A 1 97 ? 3.805 8.328 0.177 1.00 82.69 97 ARG A N 1
ATOM 734 C CA . ARG A 1 97 ? 3.576 8.949 1.489 1.00 82.69 97 ARG A CA 1
ATOM 735 C C . ARG A 1 97 ? 3.992 8.032 2.635 1.00 82.69 97 ARG A C 1
ATOM 737 O O . ARG A 1 97 ? 4.641 8.499 3.569 1.00 82.69 97 ARG A O 1
ATOM 744 N N . VAL A 1 98 ? 3.648 6.747 2.566 1.00 78.25 98 VAL A N 1
ATOM 745 C CA . VAL A 1 98 ? 3.995 5.758 3.598 1.00 78.25 98 VAL A CA 1
ATOM 746 C C . VAL A 1 98 ? 5.502 5.491 3.636 1.00 78.25 98 VAL A C 1
ATOM 748 O O . VAL A 1 98 ? 6.070 5.434 4.726 1.00 78.25 98 VAL A O 1
ATOM 751 N N . TYR A 1 99 ? 6.168 5.378 2.484 1.00 76.50 99 TYR A N 1
ATOM 752 C CA . TYR A 1 99 ? 7.616 5.168 2.402 1.00 76.50 99 TYR A CA 1
ATOM 753 C C . TYR A 1 99 ? 8.394 6.369 2.956 1.00 76.50 99 TYR A C 1
ATOM 755 O O . TYR A 1 99 ? 9.220 6.196 3.851 1.00 76.50 99 TYR A O 1
ATOM 763 N N . LEU A 1 100 ? 8.067 7.591 2.519 1.00 76.94 100 LEU A N 1
ATOM 764 C CA . LEU A 1 100 ? 8.707 8.819 3.012 1.00 76.94 100 LEU A CA 1
ATOM 765 C C . LEU A 1 100 ? 8.459 9.052 4.510 1.00 76.94 100 LEU A C 1
ATOM 767 O O . LEU A 1 100 ? 9.315 9.579 5.222 1.00 76.94 100 LEU A O 1
ATOM 771 N N . ALA A 1 101 ? 7.284 8.665 5.008 1.00 71.25 101 ALA A N 1
ATOM 772 C CA . ALA A 1 101 ? 6.978 8.688 6.433 1.00 71.25 101 ALA A CA 1
ATOM 773 C C . ALA A 1 101 ? 7.771 7.631 7.220 1.00 71.25 101 ALA A C 1
ATOM 775 O O . ALA A 1 101 ? 8.259 7.911 8.315 1.00 71.25 101 ALA A O 1
ATOM 776 N N . GLY A 1 102 ? 7.922 6.426 6.664 1.00 65.06 102 GLY A N 1
ATOM 777 C CA . GLY A 1 102 ? 8.663 5.315 7.261 1.00 65.06 102 GLY A CA 1
ATOM 778 C C . GLY A 1 102 ? 10.169 5.566 7.373 1.00 65.06 102 GLY A C 1
ATOM 779 O O . GLY A 1 102 ? 10.783 5.124 8.338 1.00 65.06 102 GLY A O 1
ATOM 780 N N . GLU A 1 103 ? 10.763 6.336 6.459 1.00 64.00 103 GLU A N 1
ATOM 781 C CA . GLU A 1 103 ? 12.157 6.791 6.593 1.00 64.00 103 GLU A CA 1
ATOM 782 C C . GLU A 1 103 ? 12.358 7.722 7.798 1.00 64.00 103 GLU A C 1
ATOM 784 O O . GLU A 1 103 ? 13.417 7.728 8.426 1.00 64.00 103 GLU A O 1
ATOM 789 N N . ARG A 1 104 ? 11.325 8.492 8.155 1.00 55.81 104 ARG A N 1
ATOM 790 C CA . ARG A 1 104 ? 11.357 9.465 9.259 1.00 55.81 104 ARG A CA 1
ATOM 791 C C . ARG A 1 104 ? 10.930 8.874 10.600 1.00 55.81 104 ARG A C 1
ATOM 793 O O . ARG A 1 104 ? 11.202 9.466 11.643 1.00 55.81 104 ARG A O 1
ATOM 800 N N . ALA A 1 105 ? 10.272 7.718 10.589 1.00 52.75 105 ALA A N 1
ATOM 801 C CA . ALA A 1 105 ? 9.659 7.123 11.762 1.00 52.75 105 ALA A CA 1
ATOM 802 C C . ALA A 1 105 ? 10.124 5.665 11.941 1.00 52.75 105 ALA A C 1
ATOM 804 O O . ALA A 1 105 ? 9.862 4.826 11.081 1.00 52.75 105 ALA A O 1
ATOM 805 N N . PRO A 1 106 ? 10.747 5.288 13.075 1.00 51.16 106 PRO A N 1
ATOM 806 C CA . PRO A 1 106 ? 11.183 3.914 13.331 1.00 51.16 106 PRO A CA 1
ATOM 807 C C . PRO A 1 106 ? 9.985 3.021 13.716 1.00 51.16 106 PRO A C 1
ATOM 809 O O . PRO A 1 106 ? 9.921 2.477 14.821 1.00 51.16 106 PRO A O 1
ATOM 812 N N . VAL A 1 107 ? 9.001 2.883 12.820 1.00 50.06 107 VAL A N 1
ATOM 813 C CA . VAL A 1 107 ? 7.694 2.251 13.092 1.00 50.06 107 VAL A CA 1
ATOM 814 C C . VAL A 1 107 ? 7.781 0.722 13.196 1.00 50.06 107 VAL A C 1
ATOM 816 O O . VAL A 1 107 ? 6.866 0.094 13.714 1.00 50.06 107 VAL A O 1
ATOM 819 N N . ALA A 1 108 ? 8.916 0.105 12.854 1.00 52.56 108 ALA A N 1
ATOM 820 C CA . ALA A 1 108 ? 9.109 -1.349 12.953 1.00 52.56 108 ALA A CA 1
ATOM 821 C C . ALA A 1 108 ? 10.317 -1.759 13.819 1.00 52.56 108 ALA A C 1
ATOM 823 O O . ALA A 1 108 ? 11.020 -2.726 13.529 1.00 52.56 108 ALA A O 1
ATOM 824 N N . SER A 1 109 ? 10.609 -1.023 14.893 1.00 55.19 109 SER A N 1
ATOM 825 C CA . SER A 1 109 ? 11.910 -1.134 15.564 1.00 55.19 109 SER A CA 1
ATOM 826 C C . SER A 1 109 ? 12.035 -2.192 16.677 1.00 55.19 109 SER A C 1
ATOM 828 O O . SER A 1 109 ? 13.082 -2.274 17.293 1.00 55.19 109 SER A O 1
ATOM 830 N N . SER A 1 110 ? 11.109 -3.118 16.916 1.00 48.44 110 SER A N 1
ATOM 831 C CA . SER A 1 110 ? 11.429 -4.233 17.848 1.00 48.44 110 SER A CA 1
ATOM 832 C C . SER A 1 110 ? 10.949 -5.574 17.340 1.00 48.44 110 SER A C 1
ATOM 834 O O . SER A 1 110 ? 11.753 -6.490 17.188 1.00 48.44 110 SER A O 1
ATOM 836 N N . LEU A 1 111 ? 9.671 -5.668 16.983 1.00 49.09 111 LEU A N 1
ATOM 837 C CA . LEU A 1 111 ? 9.096 -6.915 16.494 1.00 49.09 111 LEU A CA 1
ATOM 838 C C . LEU A 1 111 ? 9.531 -7.219 15.052 1.00 49.09 111 LEU A C 1
ATOM 840 O O . LEU A 1 111 ? 9.958 -8.333 14.780 1.00 49.09 111 LEU A O 1
ATOM 844 N N . GLY A 1 112 ? 9.559 -6.211 14.170 1.00 55.22 112 GLY A N 1
ATOM 845 C CA . GLY A 1 112 ? 10.096 -6.338 12.808 1.00 55.22 112 GLY A CA 1
ATOM 846 C C . GLY A 1 112 ? 11.604 -6.618 12.768 1.00 55.22 112 GLY A C 1
ATOM 847 O O . GLY A 1 112 ? 12.063 -7.384 11.928 1.00 55.22 112 GLY A O 1
ATOM 848 N N . ARG A 1 113 ? 12.384 -6.090 13.726 1.00 53.88 113 ARG A N 1
ATOM 849 C CA . ARG A 1 113 ? 13.815 -6.431 13.886 1.00 53.88 113 ARG A CA 1
ATOM 850 C C . ARG A 1 113 ? 14.023 -7.846 14.436 1.00 53.88 113 ARG A C 1
ATOM 852 O O . ARG A 1 113 ? 14.939 -8.535 13.997 1.00 53.88 113 ARG A O 1
ATOM 859 N N . LEU A 1 114 ? 13.179 -8.293 15.367 1.00 53.31 114 LEU A N 1
ATOM 860 C CA . LEU A 1 114 ? 13.211 -9.654 15.909 1.00 53.31 114 LEU A CA 1
ATOM 861 C C . LEU A 1 114 ? 12.797 -10.687 14.849 1.00 53.31 114 LEU A C 1
ATOM 863 O O . LEU A 1 114 ? 13.498 -11.673 14.648 1.00 53.31 114 LEU A O 1
ATOM 867 N N . LEU A 1 115 ? 11.719 -10.424 14.109 1.00 54.97 115 LEU A N 1
ATOM 868 C CA . LEU A 1 115 ? 11.269 -11.248 12.984 1.00 54.97 115 LEU A CA 1
ATOM 869 C C . LEU A 1 115 ? 12.242 -11.175 11.799 1.00 54.97 115 LEU A C 1
ATOM 871 O O . LEU A 1 115 ? 12.486 -12.183 11.147 1.00 54.97 115 LEU A O 1
ATOM 875 N N . GLY A 1 116 ? 12.889 -10.030 11.576 1.00 56.34 116 GLY A N 1
ATOM 876 C CA . GLY A 1 116 ? 13.994 -9.876 10.628 1.00 56.34 116 GLY A CA 1
ATOM 877 C C . GLY A 1 116 ? 15.239 -10.692 10.999 1.00 56.34 116 GLY A C 1
ATOM 878 O O . GLY A 1 116 ? 15.949 -11.143 10.110 1.00 56.34 116 GLY A O 1
ATOM 879 N N . ARG A 1 117 ? 15.478 -10.959 12.292 1.00 51.22 117 ARG A N 1
ATOM 880 C CA . ARG A 1 117 ? 16.502 -11.921 12.751 1.00 51.22 117 ARG A CA 1
ATOM 881 C C . ARG A 1 117 ? 16.077 -13.382 12.561 1.00 51.22 117 ARG A C 1
ATOM 883 O O . ARG A 1 117 ? 16.939 -14.244 12.426 1.00 51.22 117 ARG A O 1
ATOM 890 N N . LEU A 1 118 ? 14.771 -13.660 12.547 1.00 52.88 118 LEU A N 1
ATOM 891 C CA . LEU A 1 118 ? 14.199 -14.971 12.201 1.00 52.88 118 LEU A CA 1
ATOM 892 C C . LEU A 1 118 ? 14.102 -15.198 10.687 1.00 52.88 118 LEU A C 1
ATOM 894 O O . LEU A 1 118 ? 14.111 -16.348 10.248 1.00 52.88 118 LEU A O 1
ATOM 898 N N . ARG A 1 119 ? 14.078 -14.126 9.884 1.00 51.75 119 ARG A N 1
ATOM 899 C CA . ARG A 1 119 ? 14.333 -14.166 8.441 1.00 51.75 119 ARG A CA 1
ATOM 900 C C . ARG A 1 119 ? 15.792 -14.548 8.219 1.00 51.75 119 ARG A C 1
ATOM 902 O O . ARG A 1 119 ? 16.656 -13.714 7.968 1.00 51.75 119 ARG A O 1
ATOM 909 N N . ARG A 1 120 ? 16.073 -15.847 8.309 1.00 53.38 120 ARG A N 1
ATOM 910 C CA . ARG A 1 120 ? 17.290 -16.399 7.725 1.00 53.38 120 ARG A CA 1
ATOM 911 C C . ARG A 1 120 ? 17.257 -16.048 6.237 1.00 53.38 120 ARG A C 1
ATOM 913 O O . ARG A 1 120 ? 16.239 -16.330 5.600 1.00 53.38 120 ARG A O 1
ATOM 920 N N . PRO A 1 121 ? 18.315 -15.446 5.669 1.00 52.28 121 PRO A N 1
ATOM 921 C CA . PRO A 1 121 ? 18.426 -15.397 4.224 1.00 52.28 121 PRO A CA 1
ATOM 922 C C . PRO A 1 121 ? 18.310 -16.841 3.741 1.00 52.28 121 PRO A C 1
ATOM 924 O O . PRO A 1 121 ? 19.061 -17.710 4.194 1.00 52.28 121 PRO A O 1
ATOM 927 N N . HIS A 1 122 ? 17.315 -17.123 2.901 1.00 55.16 122 HIS A N 1
ATOM 928 C CA . HIS A 1 122 ? 17.277 -18.396 2.200 1.00 55.16 122 HIS A CA 1
ATOM 929 C C . HIS A 1 122 ? 18.585 -18.465 1.419 1.00 55.16 122 HIS A C 1
ATOM 931 O O . HIS A 1 122 ? 18.804 -17.680 0.497 1.00 55.16 122 HIS A O 1
ATOM 937 N N . VAL A 1 123 ? 19.492 -19.346 1.842 1.00 57.38 123 VAL A N 1
ATOM 938 C CA . VAL A 1 123 ? 20.712 -19.614 1.089 1.00 57.38 123 VAL A CA 1
ATOM 939 C C . VAL A 1 123 ? 20.245 -20.041 -0.297 1.00 57.38 123 VAL A C 1
ATOM 941 O O . VAL A 1 123 ? 19.432 -20.962 -0.417 1.00 57.38 123 VAL A O 1
ATOM 944 N N . ASN A 1 124 ? 20.686 -19.313 -1.322 1.00 54.03 124 ASN A N 1
ATOM 945 C CA . ASN A 1 124 ? 20.270 -19.533 -2.701 1.00 54.03 124 ASN A CA 1
ATOM 946 C C . ASN A 1 124 ? 20.901 -20.850 -3.179 1.00 54.03 124 ASN A C 1
ATOM 948 O O . ASN A 1 124 ? 22.013 -20.884 -3.698 1.00 54.03 124 ASN A O 1
ATOM 952 N N . THR A 1 125 ? 20.241 -21.960 -2.860 1.00 71.06 125 THR A N 1
ATOM 953 C CA . THR A 1 125 ? 20.655 -23.314 -3.231 1.00 71.06 125 THR A CA 1
ATOM 954 C C . THR A 1 125 ? 19.909 -23.706 -4.492 1.00 71.06 125 THR A C 1
ATOM 956 O O . THR A 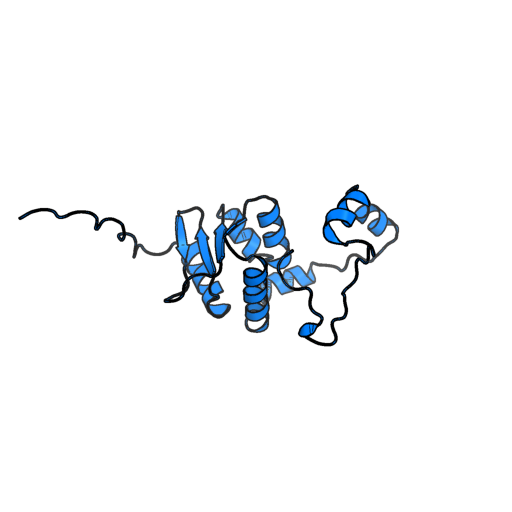1 125 ? 18.716 -23.451 -4.577 1.00 71.06 125 THR A O 1
ATOM 959 N N . LEU A 1 126 ? 20.556 -24.390 -5.440 1.00 68.94 126 LEU A N 1
ATOM 960 C CA . LEU A 1 126 ? 19.911 -24.830 -6.689 1.00 68.94 126 LEU A CA 1
ATOM 961 C C . LEU A 1 126 ? 18.585 -25.583 -6.453 1.00 68.94 126 LEU A C 1
ATOM 963 O O . LEU A 1 126 ? 17.621 -25.399 -7.193 1.00 68.94 126 LEU A O 1
ATOM 967 N N . ALA A 1 1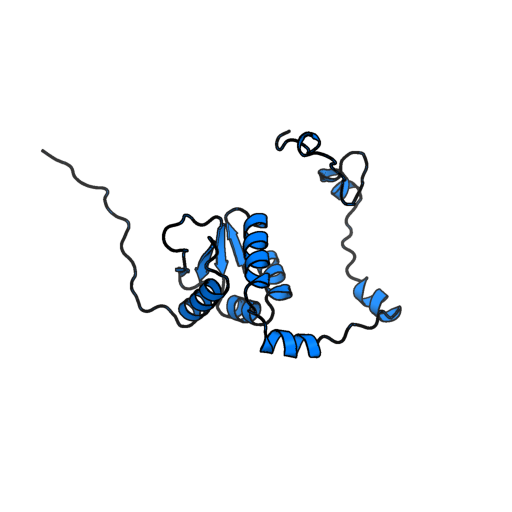27 ? 18.511 -26.389 -5.388 1.00 69.19 127 ALA A N 1
ATOM 968 C CA . ALA A 1 127 ? 17.293 -27.091 -4.987 1.00 69.19 127 ALA A CA 1
ATOM 969 C C . ALA A 1 127 ? 16.205 -26.144 -4.435 1.00 69.19 127 ALA A C 1
ATOM 971 O O . ALA A 1 127 ? 15.034 -26.292 -4.782 1.00 69.19 127 ALA A O 1
ATOM 972 N N . GLY A 1 128 ? 16.580 -25.149 -3.622 1.00 60.91 128 GLY A N 1
ATOM 973 C CA . GLY A 1 128 ? 15.668 -24.124 -3.106 1.00 60.91 128 GLY A CA 1
ATOM 974 C C . GLY A 1 128 ? 15.209 -23.134 -4.178 1.00 60.91 128 GLY A C 1
ATOM 975 O O . GLY A 1 128 ? 14.042 -22.759 -4.196 1.00 60.91 128 GLY A O 1
ATOM 976 N N . SER A 1 129 ? 16.085 -22.774 -5.122 1.00 63.12 129 SER A N 1
ATOM 977 C CA . SER A 1 129 ? 15.727 -21.988 -6.302 1.00 63.12 129 SER A CA 1
ATOM 978 C C . SER A 1 129 ? 14.702 -22.750 -7.130 1.00 63.12 129 SER A C 1
ATOM 980 O O . SER A 1 129 ? 13.673 -22.180 -7.450 1.00 63.12 129 SER A O 1
ATOM 982 N N . ARG A 1 130 ? 14.905 -24.051 -7.395 1.00 60.47 130 ARG A N 1
ATOM 983 C CA . ARG A 1 130 ? 13.928 -24.880 -8.122 1.00 60.47 130 ARG A CA 1
ATOM 984 C C . ARG A 1 130 ? 12.558 -24.910 -7.434 1.00 60.47 130 ARG A C 1
ATOM 986 O O . ARG A 1 130 ? 11.553 -24.775 -8.118 1.00 60.47 130 ARG A O 1
ATOM 993 N N . ALA A 1 131 ? 12.510 -25.031 -6.105 1.00 61.66 131 ALA A N 1
ATOM 994 C CA . ALA A 1 131 ? 11.260 -24.977 -5.340 1.00 61.66 131 ALA A CA 1
ATOM 995 C C . ALA A 1 131 ? 10.595 -23.583 -5.368 1.00 61.66 131 ALA A C 1
ATOM 997 O O . ALA A 1 131 ? 9.384 -23.497 -5.540 1.00 61.66 131 ALA A O 1
ATOM 998 N N . ASN A 1 132 ? 11.372 -22.497 -5.280 1.00 59.59 132 ASN A N 1
ATOM 999 C CA . ASN A 1 132 ? 10.866 -21.122 -5.410 1.00 59.59 132 ASN A CA 1
ATOM 1000 C C . ASN A 1 132 ? 10.397 -20.790 -6.838 1.00 59.59 132 ASN A C 1
ATOM 1002 O O . ASN A 1 132 ? 9.489 -19.987 -7.025 1.00 59.59 132 ASN A O 1
ATOM 1006 N N . ILE A 1 133 ? 11.013 -21.412 -7.843 1.00 56.53 133 ILE A N 1
ATOM 1007 C CA . ILE A 1 133 ? 10.702 -21.276 -9.271 1.00 56.53 133 ILE A CA 1
ATOM 1008 C C . ILE A 1 133 ? 9.365 -21.964 -9.607 1.00 56.53 133 ILE A C 1
ATOM 1010 O O . ILE A 1 133 ? 8.765 -21.637 -10.619 1.00 56.53 133 ILE A O 1
ATOM 1014 N N . HIS A 1 134 ? 8.800 -22.833 -8.762 1.00 50.16 134 HIS A N 1
ATOM 1015 C CA . HIS A 1 134 ? 7.578 -23.585 -9.099 1.00 50.16 134 HIS A CA 1
ATOM 1016 C C . HIS A 1 134 ? 6.247 -22.801 -9.098 1.00 50.16 134 HIS A C 1
ATOM 1018 O O . HIS A 1 134 ? 5.192 -23.399 -9.289 1.00 50.16 134 HIS A O 1
ATOM 1024 N N . HIS A 1 135 ? 6.283 -21.471 -9.010 1.00 54.50 135 HIS A N 1
ATOM 1025 C CA . HIS A 1 135 ? 5.161 -20.599 -9.370 1.00 54.50 135 HIS A CA 1
ATOM 1026 C C . HIS A 1 135 ? 5.544 -19.712 -10.560 1.00 54.50 135 HIS A C 1
ATOM 1028 O O . HIS A 1 135 ? 5.659 -18.495 -10.439 1.00 54.50 135 HIS A O 1
ATOM 1034 N N . HIS A 1 136 ? 5.799 -20.325 -11.717 1.00 58.19 136 HIS A N 1
ATOM 1035 C CA . HIS A 1 136 ? 5.829 -19.568 -12.966 1.00 58.19 136 HIS A CA 1
ATOM 1036 C C . HIS A 1 136 ? 4.392 -19.197 -13.307 1.00 58.19 136 HIS A C 1
ATOM 1038 O O . HIS A 1 136 ? 3.568 -20.059 -13.600 1.00 58.19 136 HIS A O 1
ATOM 1044 N N . TYR A 1 137 ? 4.081 -17.908 -13.212 1.00 65.00 137 TYR A N 1
ATOM 1045 C CA . TYR A 1 137 ? 2.924 -17.386 -13.913 1.00 65.00 137 TYR A CA 1
ATOM 1046 C C . TYR A 1 137 ? 3.221 -17.546 -15.404 1.00 65.00 137 TYR A C 1
ATOM 1048 O O . TYR A 1 137 ? 4.213 -16.996 -15.886 1.00 65.00 137 TYR A O 1
ATOM 1056 N N . ASP A 1 138 ? 2.395 -18.306 -16.122 1.00 69.81 138 ASP A N 1
ATOM 1057 C CA . ASP A 1 138 ? 2.471 -18.405 -17.581 1.00 69.81 138 ASP A CA 1
ATOM 1058 C C . ASP A 1 138 ? 2.010 -17.075 -18.203 1.00 69.81 138 ASP A C 1
ATOM 1060 O O . ASP A 1 138 ? 0.897 -16.928 -18.707 1.00 69.81 138 ASP A O 1
ATOM 1064 N N . ILE A 1 139 ? 2.868 -16.059 -18.112 1.00 81.44 139 ILE A N 1
ATOM 1065 C CA . ILE A 1 139 ? 2.649 -14.728 -18.671 1.00 81.44 139 ILE A CA 1
ATOM 1066 C C . ILE A 1 139 ? 3.344 -14.684 -20.027 1.00 81.44 139 ILE A C 1
ATOM 1068 O O . ILE A 1 139 ? 4.570 -14.676 -20.127 1.00 81.44 139 ILE A O 1
ATOM 1072 N N . SER A 1 140 ? 2.545 -14.676 -21.090 1.00 86.38 140 SER A N 1
ATOM 1073 C CA . SER A 1 140 ? 3.055 -14.667 -22.460 1.00 86.38 140 SER A CA 1
ATOM 1074 C C . SER A 1 140 ? 3.554 -13.283 -22.891 1.00 86.38 140 SER A C 1
ATOM 1076 O O . SER A 1 140 ? 3.158 -12.251 -22.347 1.00 86.38 140 SER A O 1
ATOM 1078 N N . ASN A 1 141 ? 4.354 -13.239 -23.961 1.00 86.56 141 ASN A N 1
ATOM 1079 C CA . ASN A 1 141 ? 4.767 -11.980 -24.594 1.00 86.56 141 ASN A CA 1
ATOM 1080 C C . ASN A 1 141 ? 3.578 -11.111 -25.032 1.00 86.56 141 ASN A C 1
ATOM 1082 O O . ASN A 1 141 ? 3.705 -9.889 -25.043 1.00 86.56 141 ASN A O 1
ATOM 1086 N N . ALA A 1 142 ? 2.424 -11.714 -25.338 1.00 89.81 142 ALA A N 1
ATOM 1087 C CA . ALA A 1 142 ? 1.216 -10.973 -25.688 1.00 89.81 142 ALA A CA 1
ATOM 1088 C C . ALA A 1 142 ? 0.729 -10.085 -24.531 1.00 89.81 142 ALA A C 1
ATOM 1090 O O . ALA A 1 142 ? 0.250 -8.984 -24.776 1.00 89.81 142 ALA A O 1
ATOM 1091 N N . PHE A 1 143 ? 0.905 -10.514 -23.275 1.00 90.50 143 PHE A N 1
ATOM 1092 C CA . PHE A 1 143 ? 0.602 -9.679 -22.110 1.00 90.50 143 PHE A CA 1
ATOM 1093 C C . PHE A 1 143 ? 1.550 -8.478 -22.016 1.00 90.50 143 PHE A C 1
ATOM 1095 O O . PHE A 1 143 ? 1.108 -7.347 -21.835 1.00 90.50 143 PHE A O 1
ATOM 1102 N N . TYR A 1 144 ? 2.855 -8.710 -22.167 1.00 89.44 144 TYR A N 1
ATOM 1103 C CA . TYR A 1 144 ? 3.868 -7.656 -22.080 1.00 89.44 144 TYR A CA 1
ATOM 1104 C C . TYR A 1 144 ? 3.735 -6.608 -23.193 1.00 89.44 144 TYR A C 1
ATOM 1106 O O . TYR A 1 144 ? 3.942 -5.418 -22.954 1.00 89.44 144 TYR A O 1
ATOM 1114 N N . GLN A 1 145 ? 3.319 -7.028 -24.390 1.00 91.31 145 GLN A N 1
ATOM 1115 C CA . GLN A 1 145 ? 3.061 -6.129 -25.517 1.00 91.31 145 GLN A CA 1
ATOM 1116 C C . GLN A 1 145 ? 1.970 -5.088 -25.231 1.00 91.31 145 GLN A C 1
ATOM 1118 O O . GLN A 1 145 ? 2.001 -4.020 -25.837 1.00 91.31 145 GLN A O 1
ATOM 1123 N N . LEU A 1 146 ? 1.049 -5.351 -24.293 1.00 92.25 146 LEU A N 1
ATOM 1124 C CA . LEU A 1 146 ? -0.020 -4.410 -23.940 1.00 92.25 146 LEU A CA 1
ATOM 1125 C C . LEU A 1 146 ? 0.505 -3.097 -23.340 1.00 92.25 146 LEU A C 1
ATOM 1127 O O . LEU A 1 146 ? -0.203 -2.096 -23.391 1.00 92.25 146 LEU A O 1
ATOM 1131 N N . TRP A 1 147 ? 1.712 -3.086 -22.763 1.00 90.25 147 TRP A N 1
ATOM 1132 C CA . TRP A 1 147 ? 2.213 -1.924 -22.016 1.00 90.25 147 TRP A CA 1
ATOM 1133 C C . TRP A 1 147 ? 3.708 -1.615 -22.193 1.00 90.25 147 TRP A C 1
ATOM 1135 O O . TRP A 1 147 ? 4.111 -0.490 -21.914 1.00 90.25 147 TRP A O 1
ATOM 1145 N N . LEU A 1 148 ? 4.538 -2.542 -22.693 1.00 89.94 148 LEU A N 1
ATOM 1146 C CA . LEU A 1 148 ? 5.959 -2.264 -22.981 1.00 89.94 148 LEU A CA 1
ATOM 1147 C C . LEU A 1 148 ? 6.201 -1.579 -24.335 1.00 89.94 148 LEU A C 1
ATOM 1149 O O . LEU A 1 148 ? 7.286 -1.048 -24.577 1.00 89.94 148 LEU A O 1
ATOM 1153 N N . GLY A 1 149 ? 5.214 -1.592 -25.232 1.00 85.94 149 GLY A N 1
ATOM 1154 C CA . GLY A 1 149 ? 5.355 -1.046 -26.581 1.00 85.94 149 GLY A CA 1
ATOM 1155 C C . GLY A 1 149 ? 6.328 -1.839 -27.466 1.00 85.94 149 GLY A C 1
ATOM 1156 O O . GLY A 1 149 ? 6.660 -2.993 -27.203 1.00 85.94 149 GLY A O 1
ATOM 1157 N N . GLN A 1 150 ? 6.776 -1.214 -28.559 1.00 85.38 150 GLN A N 1
ATOM 1158 C CA . GLN A 1 150 ? 7.501 -1.894 -29.644 1.00 85.38 150 GLN A CA 1
ATOM 1159 C C . GLN A 1 150 ? 8.868 -2.457 -29.238 1.00 85.38 150 GLN A C 1
ATOM 1161 O O . GLN A 1 150 ? 9.289 -3.481 -29.769 1.00 85.38 150 GLN A O 1
ATOM 1166 N N . THR A 1 151 ? 9.576 -1.797 -28.321 1.00 89.19 151 THR A N 1
ATOM 1167 C CA . THR A 1 151 ? 10.932 -2.207 -27.926 1.00 89.19 151 THR A CA 1
ATOM 1168 C C . THR A 1 151 ? 10.932 -3.425 -27.009 1.00 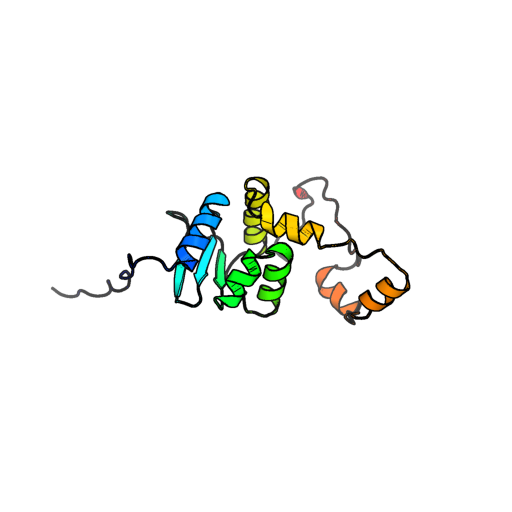89.19 151 THR A C 1
ATOM 1170 O O . THR A 1 151 ? 11.979 -4.048 -26.853 1.00 89.19 151 THR A O 1
ATOM 1173 N N . MET A 1 152 ? 9.787 -3.759 -26.391 1.00 92.69 152 MET A N 1
ATOM 1174 C CA . MET A 1 152 ? 9.664 -4.815 -25.376 1.00 92.69 152 MET A CA 1
ATOM 1175 C C . MET A 1 152 ? 10.689 -4.677 -24.233 1.00 92.69 152 MET A C 1
ATOM 1177 O O . MET A 1 152 ? 11.060 -5.657 -23.586 1.00 92.69 152 MET A O 1
ATOM 1181 N N . ALA A 1 153 ? 11.170 -3.456 -23.985 1.00 91.06 153 ALA A N 1
ATOM 1182 C CA . ALA A 1 153 ? 12.232 -3.193 -23.028 1.00 91.06 153 ALA A CA 1
ATOM 1183 C C . ALA A 1 153 ? 11.675 -3.176 -21.599 1.00 91.06 153 ALA A C 1
ATOM 1185 O O . ALA A 1 153 ? 11.109 -2.179 -21.157 1.00 91.06 153 ALA A O 1
ATOM 1186 N N . TYR A 1 154 ? 11.877 -4.265 -20.853 1.00 90.75 154 TYR A N 1
ATOM 1187 C CA . TYR A 1 154 ? 11.521 -4.338 -19.434 1.00 90.75 154 TYR A CA 1
ATOM 1188 C C . TYR A 1 154 ? 12.683 -3.895 -18.534 1.00 90.75 154 TYR A C 1
ATOM 1190 O O . TYR A 1 154 ? 13.252 -4.663 -17.762 1.00 90.75 154 TYR A O 1
ATOM 1198 N N . THR A 1 155 ? 13.077 -2.635 -18.692 1.00 89.50 155 THR A N 1
ATOM 1199 C CA . THR A 1 155 ? 14.127 -1.970 -17.911 1.00 89.50 155 THR A CA 1
ATOM 1200 C C . THR A 1 155 ? 13.729 -0.518 -17.664 1.00 89.50 155 THR A C 1
ATOM 1202 O O . THR A 1 155 ? 12.868 0.020 -18.359 1.00 89.50 155 THR A O 1
ATOM 1205 N N . CYS A 1 156 ? 14.365 0.138 -16.692 1.00 90.81 156 CYS A N 1
ATOM 1206 C CA . CYS A 1 156 ? 14.200 1.574 -16.502 1.00 90.81 156 CYS A CA 1
ATOM 1207 C C . CYS A 1 156 ? 14.597 2.327 -17.779 1.00 90.81 156 CYS A C 1
ATOM 1209 O O . CYS A 1 156 ? 15.681 2.109 -18.326 1.00 90.81 156 CYS A O 1
ATOM 1211 N N . ALA A 1 157 ? 13.726 3.228 -18.229 1.00 87.94 157 ALA A N 1
ATOM 1212 C CA . ALA A 1 157 ? 14.048 4.182 -19.279 1.00 87.94 157 ALA A CA 1
ATOM 1213 C C . ALA A 1 157 ? 14.884 5.339 -18.711 1.00 87.94 157 ALA A C 1
ATOM 1215 O O . ALA A 1 157 ? 14.803 5.662 -17.524 1.00 87.94 157 ALA A O 1
ATOM 1216 N N . TYR A 1 158 ? 15.678 5.974 -19.572 1.00 90.25 158 TYR A N 1
ATOM 1217 C CA . TYR A 1 158 ? 16.470 7.147 -19.224 1.00 90.25 158 TYR A CA 1
ATOM 1218 C C . TYR A 1 158 ? 15.911 8.385 -19.928 1.00 90.25 158 TYR A C 1
ATOM 1220 O O . TYR A 1 158 ? 15.895 8.446 -21.157 1.00 90.25 158 TYR A O 1
ATOM 1228 N N . TYR A 1 159 ? 15.480 9.367 -19.137 1.00 90.75 159 TYR A N 1
ATOM 1229 C CA . TYR A 1 159 ? 14.958 10.650 -19.606 1.00 90.75 159 TYR A CA 1
ATOM 1230 C C . TYR A 1 159 ? 15.905 11.767 -19.142 1.00 90.75 159 TYR A C 1
ATOM 1232 O O . TYR A 1 159 ? 15.877 12.120 -17.961 1.00 90.75 159 TYR A O 1
ATOM 1240 N N . PRO A 1 160 ? 16.785 12.300 -20.015 1.00 90.94 160 PRO A N 1
ATOM 1241 C CA . PRO A 1 160 ? 17.804 13.275 -19.614 1.00 90.94 160 PRO A CA 1
ATOM 1242 C C . PRO A 1 160 ? 17.212 14.621 -19.176 1.00 90.94 160 PRO A C 1
ATOM 1244 O O . PRO A 1 160 ? 17.849 15.355 -18.422 1.00 90.94 160 PRO A O 1
ATOM 1247 N N . THR A 1 161 ? 16.004 14.954 -19.637 1.00 92.75 161 THR A N 1
ATOM 1248 C CA . THR A 1 161 ? 15.278 16.173 -19.257 1.00 92.75 161 THR A CA 1
ATOM 1249 C C . THR A 1 161 ? 13.788 15.881 -19.077 1.00 92.75 161 THR A C 1
ATOM 1251 O O . THR A 1 161 ? 13.255 14.933 -19.658 1.00 92.75 161 THR A O 1
ATOM 1254 N N . ALA A 1 162 ? 13.081 16.720 -18.313 1.00 86.25 162 ALA A N 1
ATOM 1255 C CA . ALA A 1 162 ? 11.635 16.575 -18.110 1.00 86.25 162 ALA A CA 1
ATOM 1256 C C . ALA A 1 162 ? 10.831 16.662 -19.423 1.00 86.25 162 ALA A C 1
ATOM 1258 O O . ALA A 1 162 ? 9.782 16.041 -19.543 1.00 86.25 162 ALA A O 1
ATOM 1259 N N . GLU A 1 163 ? 11.341 17.378 -20.428 1.00 84.88 163 GLU A N 1
ATOM 1260 C CA . GLU A 1 163 ? 10.721 17.495 -21.755 1.00 84.88 163 GLU A CA 1
ATOM 1261 C C . GLU A 1 163 ? 10.703 16.173 -22.529 1.00 84.88 163 GLU A C 1
ATOM 1263 O O . GLU A 1 163 ? 9.861 15.984 -23.404 1.00 84.88 163 GLU A O 1
ATOM 1268 N N . THR A 1 164 ? 11.621 15.257 -22.201 1.00 85.12 164 THR A N 1
ATOM 1269 C CA . THR A 1 164 ? 11.695 13.930 -22.826 1.00 85.12 164 THR A CA 1
ATOM 1270 C C . THR A 1 164 ? 10.767 12.904 -22.180 1.00 85.12 164 THR A C 1
ATOM 1272 O O . THR A 1 164 ? 10.632 11.806 -22.718 1.00 85.12 164 THR A O 1
ATOM 1275 N N . LEU A 1 165 ? 10.107 13.239 -21.060 1.00 79.19 165 LEU A N 1
ATOM 1276 C CA . LEU A 1 165 ? 9.116 12.357 -20.446 1.00 79.19 165 LEU A CA 1
ATOM 1277 C C . LEU A 1 165 ? 7.920 12.158 -21.392 1.00 79.19 165 LEU A C 1
ATOM 1279 O O . LEU A 1 165 ? 7.447 13.126 -21.999 1.00 79.19 165 LEU A O 1
ATOM 1283 N N . PRO A 1 166 ? 7.375 10.932 -21.492 1.00 77.19 166 PRO A N 1
ATOM 1284 C CA . PRO A 1 166 ? 6.142 10.694 -22.220 1.00 77.19 166 PRO A CA 1
ATOM 1285 C C . PRO A 1 166 ? 5.043 11.565 -21.615 1.00 77.19 166 PRO A C 1
ATOM 1287 O O . PRO A 1 166 ? 4.825 11.557 -20.401 1.00 77.19 166 PRO A O 1
ATOM 1290 N N . ARG A 1 167 ? 4.356 12.344 -22.452 1.00 74.19 167 ARG A N 1
ATOM 1291 C CA . ARG A 1 167 ? 3.227 13.152 -21.990 1.00 74.19 167 ARG A CA 1
ATOM 1292 C C . ARG A 1 167 ? 2.118 12.212 -21.521 1.00 74.19 167 ARG A C 1
ATOM 1294 O O . ARG A 1 167 ? 1.770 11.271 -22.230 1.00 74.19 167 ARG A O 1
ATOM 1301 N N . SER A 1 168 ? 1.562 12.461 -20.337 1.00 55.31 168 SER A N 1
ATOM 1302 C CA . SER A 1 168 ? 0.405 11.714 -19.845 1.00 55.31 168 SER A CA 1
ATOM 1303 C C . SER A 1 168 ? -0.813 12.048 -20.711 1.00 55.31 168 SER A C 1
ATOM 1305 O O . SER A 1 168 ? -1.407 13.112 -20.547 1.00 55.31 168 SER A O 1
ATOM 1307 N N . GLY A 1 169 ? -1.154 11.162 -21.646 1.00 53.44 169 GLY A N 1
ATOM 1308 C CA . GLY A 1 169 ? -2.356 11.261 -22.475 1.00 53.44 169 GLY A CA 1
ATOM 1309 C C . GLY A 1 169 ? -2.094 11.002 -23.956 1.00 53.44 169 GLY A C 1
ATOM 1310 O O . GLY A 1 169 ? -1.837 11.936 -24.714 1.00 53.44 169 GLY A O 1
ATOM 1311 N N . ALA A 1 170 ? -2.215 9.736 -24.348 1.00 35.44 170 ALA A N 1
ATOM 1312 C CA . ALA A 1 170 ? -2.631 9.293 -25.675 1.00 35.44 170 ALA A CA 1
ATOM 1313 C C . ALA A 1 170 ? -3.568 8.096 -25.480 1.00 35.44 170 ALA A C 1
ATOM 1315 O O . ALA A 1 170 ? -3.257 7.274 -24.586 1.00 35.44 170 ALA A O 1
#

InterPro domains:
  IPR029063 S-adenosyl-L-methionine-dependent methyltransferase superfamily [G3DSA:3.40.50.150] (118-168)
  IPR029063 S-adenosyl-L-methionine-dependent methyltransferase superfamily [SSF53335] (23-162)
  IPR050723 Cyclopropane Fatty Acid Synthase/Methyltransferase [PTHR43667] (57-163)
  IPR057206 Domain of unknown function DUF7884 [PF25371] (24-100)